Protein AF-A0A9P6B988-F1 (afdb_monomer_lite)

Secondary structure (DSSP, 8-state):
-PPPHHHHHHHHHHHHHHHHTS-PPPTTS-S---EEEEE-TTS-EEEEEE--SSS--HHHHHHHHHHHHHHS-TT--EEEE-TTHHHHHHHHHHHTS-TTTGGGEEEE--HHHHTTS-HHHHHHH-GGG-GGGTT--S-HHHHHHHHT-

InterPro domains:
  IPR040521 Kyakuja-Dileera-Zisupton transposase [PF18758] (9-148)

Foldseek 3Di:
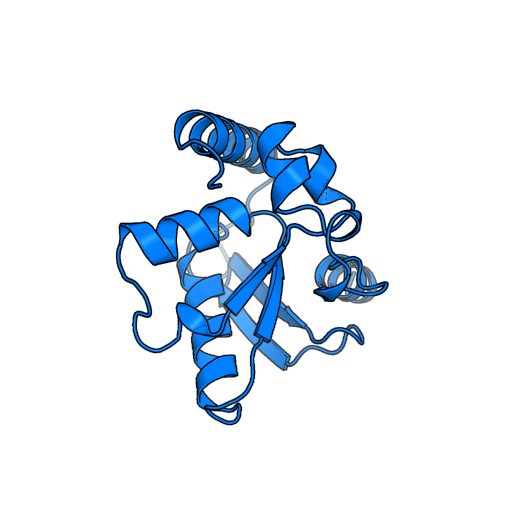DDDDVVQLVVLVVLVVVVVVPDDFADPPPDQFRDKDFDADLVLHTPDIDTHRDTDDDLVVVVVVVVVVCVPDDLPAAEEDEALSQVVNLVCCVVVVPPVSCNVRYHAAYAQVSLVSGDPSSSCRRHLVNDCVCPPRRNCSVVVNVVVVD

Sequence (149 aa):
MNVPNSVLDICGDLFIAVDSDHIKASTQHFDDTGLMAMLCQHDIPIYIANMHTAGEKQFYAFALISALLRDLPSDWTVGLLYDIACQIHRSLLKWNIMPEWTGRIEFGVSVFHAYGHQWTCQLWYHPRKSEKWGLSDGEGCERFWSELR

Radius of gyration: 15.47 Å; chains: 1; bounding box: 39×35×45 Å

pLDDT: mean 89.19, std 11.87, range [52.66, 97.5]

Structure (mmCIF, N/CA/C/O backbone):
data_AF-A0A9P6B988-F1
#
_entry.id   AF-A0A9P6B988-F1
#
loop_
_atom_site.group_PDB
_atom_site.id
_atom_site.type_symbol
_atom_site.label_atom_id
_atom_site.label_alt_id
_atom_site.label_comp_id
_atom_site.label_asym_id
_atom_site.label_entity_id
_atom_site.label_seq_id
_atom_site.pdbx_PDB_ins_code
_atom_site.Cartn_x
_atom_site.Cartn_y
_atom_site.Cartn_z
_atom_site.occupancy
_atom_site.B_iso_or_equiv
_atom_site.auth_seq_id
_atom_site.auth_comp_id
_atom_site.auth_asym_id
_atom_site.auth_atom_id
_atom_site.pdbx_PDB_model_num
ATOM 1 N N . MET A 1 1 ? -2.101 8.664 15.369 1.00 52.66 1 MET A N 1
ATOM 2 C CA . MET A 1 1 ? -0.719 9.173 15.223 1.00 52.66 1 MET A CA 1
ATOM 3 C C . MET A 1 1 ? -0.297 8.811 13.814 1.00 52.66 1 MET A C 1
ATOM 5 O O . MET A 1 1 ? -0.409 7.646 13.489 1.00 52.66 1 MET A O 1
ATOM 9 N N . ASN A 1 2 ? 0.074 9.760 12.957 1.00 79.75 2 ASN A N 1
ATOM 10 C CA . ASN A 1 2 ? 0.378 9.452 11.552 1.00 79.75 2 ASN A CA 1
ATOM 11 C C . ASN A 1 2 ? 1.889 9.294 11.355 1.00 79.75 2 ASN A C 1
ATOM 13 O O . ASN A 1 2 ? 2.668 9.970 12.029 1.00 79.75 2 ASN A O 1
ATOM 17 N N . VAL A 1 3 ? 2.298 8.425 10.425 1.00 92.12 3 VAL A N 1
ATOM 18 C CA . VAL A 1 3 ? 3.703 8.319 10.003 1.00 92.12 3 VAL A CA 1
ATOM 19 C C . VAL A 1 3 ? 4.144 9.680 9.433 1.00 92.12 3 VAL A C 1
ATOM 21 O O . VAL A 1 3 ? 3.453 10.202 8.556 1.00 92.12 3 VAL A O 1
ATOM 24 N N . PRO A 1 4 ? 5.247 10.287 9.915 1.00 95.12 4 PRO A N 1
ATOM 25 C CA . PRO A 1 4 ? 5.701 11.585 9.420 1.00 95.12 4 PRO A CA 1
ATOM 26 C C . PRO A 1 4 ? 6.004 11.563 7.919 1.00 95.12 4 PRO A C 1
ATOM 28 O O . PRO A 1 4 ? 6.554 10.586 7.413 1.00 95.12 4 PRO A O 1
ATOM 31 N N . ASN A 1 5 ? 5.725 12.665 7.215 1.00 94.44 5 ASN A N 1
ATOM 32 C CA . ASN A 1 5 ? 5.988 12.753 5.774 1.00 94.44 5 ASN A CA 1
ATOM 33 C C . ASN A 1 5 ? 7.458 12.502 5.425 1.00 94.44 5 ASN A C 1
ATOM 35 O O . ASN A 1 5 ? 7.709 11.786 4.468 1.00 94.44 5 ASN A O 1
ATOM 39 N N . SER A 1 6 ? 8.401 12.975 6.245 1.00 95.69 6 SER A N 1
ATOM 40 C CA . SER A 1 6 ? 9.834 12.722 6.047 1.00 95.69 6 SER A CA 1
ATOM 41 C C . SER A 1 6 ? 10.192 11.233 6.054 1.00 95.69 6 SER A C 1
ATOM 43 O O . SER A 1 6 ? 11.080 10.807 5.327 1.00 95.69 6 SER A O 1
ATOM 45 N N . VAL A 1 7 ? 9.487 10.420 6.845 1.00 95.75 7 VAL A N 1
ATOM 46 C CA . VAL A 1 7 ? 9.655 8.960 6.845 1.00 95.75 7 VAL A CA 1
ATOM 47 C C . VAL A 1 7 ? 9.081 8.362 5.563 1.00 95.75 7 VAL A C 1
ATOM 49 O O . VAL A 1 7 ? 9.697 7.485 4.964 1.00 95.75 7 VAL A O 1
ATOM 52 N N . LEU A 1 8 ? 7.908 8.837 5.133 1.00 95.50 8 LEU A N 1
ATOM 53 C CA . LEU A 1 8 ? 7.263 8.374 3.903 1.00 95.50 8 LEU A CA 1
ATOM 54 C C . LEU A 1 8 ? 8.052 8.776 2.651 1.00 95.50 8 LEU A C 1
ATOM 56 O O . LEU A 1 8 ? 8.036 8.026 1.681 1.00 95.50 8 LEU A O 1
ATOM 60 N N . ASP A 1 9 ? 8.749 9.911 2.667 1.00 95.50 9 ASP A N 1
ATOM 61 C CA . ASP A 1 9 ? 9.663 10.314 1.595 1.00 95.50 9 ASP A CA 1
ATOM 62 C C . ASP A 1 9 ? 10.805 9.298 1.465 1.00 95.50 9 ASP A C 1
ATOM 64 O O . ASP A 1 9 ? 10.967 8.709 0.401 1.00 95.50 9 ASP A O 1
ATOM 68 N N . ILE A 1 10 ? 11.473 8.960 2.577 1.00 95.19 10 ILE A N 1
ATOM 69 C CA . ILE A 1 10 ? 12.544 7.949 2.590 1.00 95.19 10 ILE A CA 1
ATOM 70 C C . ILE A 1 10 ? 12.029 6.576 2.137 1.00 95.19 10 ILE A C 1
ATOM 72 O O . ILE A 1 10 ? 12.705 5.894 1.372 1.00 95.19 10 ILE A O 1
ATOM 76 N N . CYS A 1 11 ? 10.840 6.149 2.584 1.00 94.38 11 CYS A N 1
ATOM 77 C CA . CYS A 1 11 ? 10.251 4.904 2.086 1.00 94.38 11 CYS A CA 1
ATOM 78 C C . CYS A 1 11 ? 10.081 4.947 0.562 1.00 94.38 11 CYS A C 1
ATOM 80 O O . CYS A 1 11 ? 10.443 3.989 -0.104 1.00 94.38 11 CYS A O 1
ATOM 82 N N . GLY A 1 12 ? 9.552 6.045 0.012 1.00 90.44 12 GLY A N 1
ATOM 83 C CA . GLY A 1 12 ? 9.359 6.199 -1.432 1.00 90.44 12 GLY A CA 1
ATOM 84 C C . GLY A 1 12 ? 10.670 6.129 -2.217 1.00 90.44 12 GLY A C 1
ATOM 85 O O . GLY A 1 12 ? 10.736 5.423 -3.220 1.00 90.44 12 GLY A O 1
ATOM 86 N N . ASP A 1 13 ? 11.715 6.796 -1.727 1.00 88.94 13 ASP A N 1
ATOM 87 C CA . ASP A 1 13 ? 13.035 6.804 -2.364 1.00 88.94 13 ASP A CA 1
ATOM 88 C C . ASP A 1 13 ? 13.670 5.405 -2.395 1.00 88.94 13 ASP A C 1
ATOM 90 O O . ASP A 1 13 ? 14.260 5.017 -3.404 1.00 88.94 13 ASP A O 1
ATOM 94 N N . LEU A 1 14 ? 13.498 4.615 -1.327 1.00 84.25 14 LEU A N 1
ATOM 95 C CA . LEU A 1 14 ? 13.973 3.228 -1.274 1.00 84.25 14 LEU A CA 1
ATOM 96 C C . LEU A 1 14 ? 13.307 2.349 -2.343 1.00 84.25 14 LEU A C 1
ATOM 98 O O . LEU A 1 14 ? 13.998 1.568 -2.991 1.00 84.25 14 LEU A O 1
ATOM 102 N N . PHE A 1 15 ? 12.000 2.506 -2.584 1.00 76.94 15 PHE A N 1
ATOM 103 C CA . PHE A 1 15 ? 11.310 1.764 -3.650 1.00 76.94 15 PHE A CA 1
ATOM 104 C C . PHE A 1 15 ? 11.784 2.155 -5.042 1.00 76.94 15 PHE A C 1
ATOM 106 O O . PHE A 1 15 ? 11.977 1.286 -5.884 1.00 76.94 15 PHE A O 1
ATOM 113 N N . ILE A 1 16 ? 11.995 3.450 -5.287 1.00 76.44 16 ILE A N 1
ATOM 114 C CA . ILE A 1 16 ? 12.491 3.927 -6.583 1.00 76.44 16 ILE A CA 1
ATOM 115 C C . ILE A 1 16 ? 13.893 3.373 -6.855 1.00 76.44 16 ILE A C 1
ATOM 117 O O . ILE A 1 16 ? 14.182 2.982 -7.985 1.00 76.44 16 ILE A O 1
ATOM 121 N N . ALA A 1 17 ? 14.750 3.315 -5.832 1.00 68.00 17 ALA A N 1
ATOM 122 C CA . ALA A 1 17 ? 16.082 2.736 -5.957 1.00 68.00 17 ALA A CA 1
ATOM 123 C C . ALA A 1 17 ? 16.015 1.248 -6.337 1.00 68.00 17 ALA A C 1
ATOM 125 O O . ALA A 1 17 ? 16.662 0.842 -7.298 1.00 68.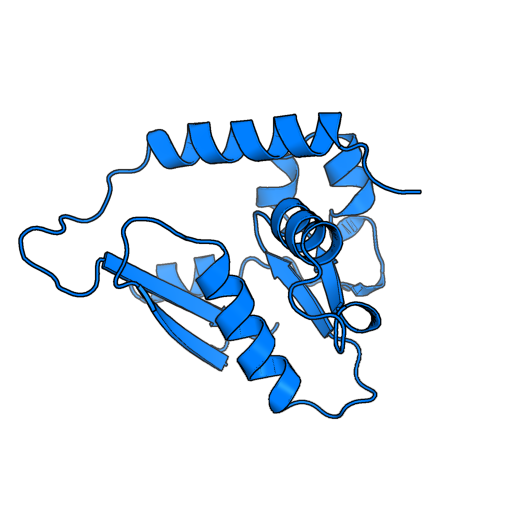00 17 ALA A O 1
ATOM 126 N N . VAL A 1 18 ? 15.174 0.461 -5.658 1.00 66.06 18 VAL A N 1
ATOM 127 C CA . VAL A 1 18 ? 14.995 -0.967 -5.974 1.00 66.06 18 VAL A CA 1
ATOM 128 C C . VAL A 1 18 ? 14.401 -1.167 -7.376 1.00 66.06 18 VAL A C 1
ATOM 130 O O . VAL A 1 18 ? 14.929 -1.965 -8.142 1.00 66.06 18 VAL A O 1
ATOM 133 N N . ASP A 1 19 ? 13.366 -0.409 -7.762 1.00 65.00 19 ASP A N 1
ATOM 134 C CA . ASP A 1 19 ? 12.764 -0.482 -9.108 1.00 65.00 19 ASP A CA 1
ATOM 135 C C . ASP A 1 19 ? 13.766 -0.121 -10.218 1.00 65.00 19 ASP A C 1
ATOM 137 O O . ASP A 1 19 ? 13.725 -0.677 -11.315 1.00 65.00 19 ASP A O 1
ATOM 141 N N . SER A 1 20 ? 14.709 0.787 -9.946 1.00 59.34 20 SER A N 1
ATOM 142 C CA . SER A 1 20 ? 15.727 1.173 -10.928 1.00 59.34 20 SER A CA 1
ATOM 143 C C . SER A 1 20 ? 16.714 0.053 -11.279 1.00 59.34 20 SER A C 1
ATOM 145 O O . SER A 1 20 ? 17.270 0.074 -12.379 1.00 59.34 20 SER A O 1
ATOM 147 N N . ASP A 1 21 ? 16.859 -0.946 -10.403 1.00 60.75 21 ASP A N 1
ATOM 148 C CA . ASP A 1 21 ? 17.700 -2.127 -10.623 1.00 60.75 21 ASP A CA 1
ATOM 149 C C . ASP A 1 21 ? 16.966 -3.252 -11.387 1.00 60.75 21 ASP A C 1
ATOM 151 O O . ASP A 1 21 ? 17.596 -4.210 -11.847 1.00 60.75 21 ASP A O 1
ATOM 155 N N . HIS A 1 22 ? 15.643 -3.147 -11.579 1.00 58.78 22 HIS A N 1
ATOM 156 C CA . HIS A 1 22 ? 14.864 -4.122 -12.344 1.00 58.78 22 HIS A CA 1
ATOM 157 C C . HIS A 1 22 ? 14.936 -3.866 -13.860 1.00 58.78 22 HIS A C 1
ATOM 159 O O . HIS A 1 22 ? 14.748 -2.754 -14.361 1.00 58.78 22 HIS A O 1
ATOM 165 N N . ILE A 1 23 ? 15.164 -4.937 -14.634 1.00 58.41 23 ILE A N 1
ATOM 166 C CA . ILE A 1 23 ? 15.134 -4.886 -16.102 1.00 58.41 23 ILE A CA 1
ATOM 167 C C . ILE A 1 23 ? 13.693 -4.630 -16.551 1.00 58.41 23 ILE A C 1
ATOM 169 O O . ILE A 1 23 ? 12.824 -5.490 -16.412 1.00 58.41 23 ILE A O 1
ATOM 173 N N . LYS A 1 24 ? 13.445 -3.452 -17.126 1.00 59.25 24 LYS A N 1
ATOM 174 C CA . LYS A 1 24 ? 12.136 -3.095 -17.682 1.00 59.25 24 LYS A CA 1
ATOM 175 C C . LYS A 1 24 ? 11.840 -3.930 -18.927 1.00 59.25 24 LYS A C 1
ATOM 177 O O . LYS A 1 24 ? 12.715 -4.117 -19.774 1.00 59.25 24 LYS A O 1
ATOM 182 N N . ALA A 1 25 ? 10.599 -4.399 -19.048 1.00 59.19 25 ALA A N 1
ATOM 183 C CA . ALA A 1 25 ? 10.127 -5.081 -20.247 1.00 59.19 25 ALA A CA 1
ATOM 184 C C . ALA A 1 25 ? 10.328 -4.193 -21.489 1.00 59.19 25 ALA A C 1
ATOM 186 O O . ALA A 1 25 ? 10.129 -2.975 -21.442 1.00 59.19 25 ALA A O 1
ATOM 187 N N . SER A 1 26 ? 10.748 -4.802 -22.601 1.00 55.22 26 SER A N 1
ATOM 188 C CA . SER A 1 26 ? 10.977 -4.075 -23.851 1.00 55.22 26 SER A CA 1
ATOM 189 C C . SER A 1 26 ? 9.655 -3.562 -24.422 1.00 55.22 26 SER A C 1
ATOM 191 O O . SER A 1 26 ? 8.775 -4.346 -24.766 1.00 55.22 26 SER A O 1
ATOM 193 N N . THR A 1 27 ? 9.544 -2.245 -24.586 1.00 59.72 27 THR A N 1
ATOM 194 C CA . THR A 1 27 ? 8.402 -1.574 -25.230 1.00 59.72 27 THR A CA 1
ATOM 195 C C . THR A 1 27 ? 8.476 -1.595 -26.760 1.00 59.72 27 THR A C 1
ATOM 197 O O . THR A 1 27 ? 7.598 -1.052 -27.422 1.00 59.72 27 THR A O 1
ATOM 200 N N . GLN A 1 28 ? 9.525 -2.179 -27.358 1.00 56.59 28 GLN A N 1
ATOM 201 C CA . GLN A 1 28 ? 9.712 -2.161 -28.818 1.00 56.59 28 GLN A CA 1
ATOM 202 C C . GLN A 1 28 ? 8.794 -3.128 -29.577 1.00 56.59 28 GLN A C 1
ATOM 204 O O . GLN A 1 28 ? 8.608 -2.953 -30.781 1.00 56.59 28 GLN A O 1
ATOM 209 N N . HIS A 1 29 ? 8.251 -4.150 -28.910 1.00 58.06 29 HIS A N 1
ATOM 210 C CA . HIS A 1 29 ? 7.509 -5.234 -29.571 1.00 58.06 29 HIS A CA 1
ATOM 211 C C . HIS A 1 29 ? 6.162 -5.578 -28.926 1.00 58.06 29 HIS A C 1
ATOM 213 O O . HIS A 1 29 ? 5.430 -6.388 -29.490 1.00 58.06 29 HIS A O 1
ATOM 219 N N . PHE A 1 30 ? 5.828 -4.983 -27.779 1.00 63.41 30 PHE A N 1
ATOM 220 C CA . PHE A 1 30 ? 4.611 -5.296 -27.032 1.00 63.41 30 PHE A CA 1
ATOM 221 C C . PHE A 1 30 ? 3.864 -4.013 -26.657 1.00 63.41 30 PHE A C 1
ATOM 223 O O . PHE A 1 30 ? 4.473 -3.084 -26.125 1.00 63.41 30 PHE A O 1
ATOM 230 N N . ASP A 1 31 ? 2.553 -3.990 -26.918 1.00 62.47 31 ASP A N 1
ATOM 231 C CA . ASP A 1 31 ? 1.645 -2.916 -26.478 1.00 62.47 31 ASP A CA 1
ATOM 232 C C . ASP A 1 31 ? 1.398 -2.972 -24.957 1.00 62.47 31 ASP A C 1
ATOM 234 O O . ASP A 1 31 ? 1.182 -1.944 -24.311 1.00 62.47 31 ASP A O 1
ATOM 238 N N . ASP A 1 32 ? 1.484 -4.175 -24.381 1.00 71.56 32 ASP A N 1
ATOM 239 C CA . ASP A 1 32 ? 1.385 -4.427 -22.947 1.00 71.56 32 ASP A CA 1
ATOM 240 C C . ASP A 1 32 ? 2.780 -4.643 -22.360 1.00 71.56 32 ASP A C 1
ATOM 242 O O . ASP A 1 32 ? 3.542 -5.508 -22.790 1.00 71.56 32 ASP A O 1
ATOM 246 N N . THR A 1 33 ? 3.110 -3.847 -21.348 1.00 74.25 33 THR A N 1
ATOM 247 C CA . THR A 1 33 ? 4.416 -3.864 -20.671 1.00 74.25 33 THR A CA 1
ATOM 248 C C . THR A 1 33 ? 4.413 -4.688 -19.382 1.00 74.25 33 THR A C 1
ATOM 250 O O . THR A 1 33 ? 5.471 -4.911 -18.797 1.00 74.25 33 THR A O 1
ATOM 253 N N . GLY A 1 34 ? 3.235 -5.148 -18.948 1.00 84.62 34 GLY A N 1
ATOM 254 C CA . GLY A 1 34 ? 3.030 -5.927 -17.730 1.00 84.62 34 GLY A CA 1
ATOM 255 C C . GLY A 1 34 ? 1.549 -6.116 -17.393 1.00 84.62 34 GLY A C 1
ATOM 256 O O . GLY A 1 34 ? 0.665 -5.629 -18.105 1.00 84.62 34 GLY A O 1
ATOM 257 N N . LEU A 1 35 ? 1.289 -6.810 -16.285 1.00 89.75 35 LEU A N 1
ATOM 258 C CA . LEU A 1 35 ? -0.040 -7.012 -15.713 1.00 89.75 35 LEU A CA 1
ATOM 259 C C . LEU A 1 35 ? -0.036 -6.562 -14.252 1.00 89.75 35 LEU A C 1
ATOM 261 O O . LEU A 1 35 ? 0.832 -6.963 -13.484 1.00 89.75 35 LEU A O 1
ATOM 265 N N . MET A 1 36 ? -1.042 -5.782 -13.866 1.00 92.94 36 MET A N 1
ATOM 266 C CA . MET A 1 36 ? -1.321 -5.455 -12.470 1.00 92.94 36 MET A CA 1
ATOM 267 C C . MET A 1 36 ? -2.493 -6.312 -12.000 1.00 92.94 36 MET A C 1
ATOM 269 O O . MET A 1 36 ? -3.553 -6.273 -12.623 1.00 92.94 36 MET A O 1
ATOM 273 N N . ALA A 1 37 ? -2.339 -7.054 -10.907 1.00 95.06 37 ALA A N 1
ATOM 274 C CA . ALA A 1 37 ? -3.397 -7.908 -10.374 1.00 95.06 37 ALA A CA 1
ATOM 275 C C . ALA A 1 37 ? -3.819 -7.490 -8.963 1.00 95.06 37 ALA A C 1
ATOM 277 O O . ALA A 1 37 ? -3.034 -6.951 -8.186 1.00 95.06 37 ALA A O 1
ATOM 278 N N . MET A 1 38 ? -5.081 -7.764 -8.641 1.00 96.94 38 MET A N 1
ATOM 279 C CA . MET A 1 38 ? -5.637 -7.697 -7.296 1.00 96.94 38 MET A CA 1
ATOM 280 C C . MET A 1 38 ? -6.218 -9.059 -6.949 1.00 96.94 38 MET A C 1
ATOM 282 O O . MET A 1 38 ? -7.091 -9.570 -7.656 1.00 96.94 38 MET A O 1
ATOM 286 N N . LEU A 1 39 ? -5.736 -9.631 -5.853 1.00 97.50 39 LEU A N 1
ATOM 287 C CA . LEU A 1 39 ? -6.141 -10.942 -5.367 1.00 97.50 39 LEU A CA 1
ATOM 288 C C . LEU A 1 39 ? -6.924 -10.807 -4.063 1.00 97.50 39 LEU A C 1
ATOM 290 O O . LEU A 1 39 ? -6.746 -9.857 -3.299 1.00 97.50 39 LEU A O 1
ATOM 294 N N . CYS A 1 40 ? -7.804 -11.771 -3.803 1.00 95.62 40 CYS A N 1
ATOM 295 C CA . CYS A 1 40 ? -8.399 -11.925 -2.481 1.00 95.62 40 CYS A CA 1
ATOM 296 C C . CYS A 1 40 ? -7.398 -12.564 -1.502 1.00 95.62 40 CYS A C 1
ATOM 298 O O . CYS A 1 40 ? -6.374 -13.106 -1.905 1.00 95.62 40 CYS A O 1
ATOM 300 N N . GLN A 1 41 ? -7.746 -12.598 -0.213 1.00 93.31 41 GLN A N 1
ATOM 301 C CA . GLN A 1 41 ? -6.941 -13.256 0.832 1.00 93.31 41 GLN A CA 1
ATOM 302 C C . GLN A 1 41 ? -6.717 -14.773 0.634 1.00 93.31 41 GLN A C 1
ATOM 304 O O . GLN A 1 41 ? -5.951 -15.371 1.379 1.00 93.31 41 GLN A O 1
ATOM 309 N N . HIS A 1 42 ? -7.413 -15.401 -0.319 1.00 93.94 42 HIS A N 1
ATOM 310 C CA . HIS A 1 42 ? -7.266 -16.819 -0.670 1.00 93.94 42 HIS A CA 1
ATOM 311 C C . HIS A 1 42 ? -6.395 -17.027 -1.918 1.00 93.94 42 HIS A C 1
ATOM 313 O O . HIS A 1 42 ? -6.475 -18.082 -2.538 1.00 93.94 42 HIS A O 1
ATOM 319 N N . ASP A 1 43 ? -5.644 -16.004 -2.329 1.00 93.50 43 ASP A N 1
ATOM 320 C CA . ASP A 1 43 ? -4.772 -16.011 -3.508 1.00 93.50 43 ASP A CA 1
ATOM 321 C C . ASP A 1 43 ? -5.511 -16.238 -4.845 1.00 93.50 43 ASP A C 1
ATOM 323 O O . ASP A 1 43 ? -4.930 -16.649 -5.845 1.00 93.50 43 ASP A O 1
ATOM 327 N N . ILE A 1 44 ? -6.810 -15.915 -4.891 1.00 94.50 44 ILE A N 1
ATOM 328 C CA . ILE A 1 44 ? -7.622 -15.965 -6.118 1.00 94.50 44 ILE A CA 1
ATOM 329 C C . ILE A 1 44 ? -7.669 -14.567 -6.756 1.00 94.50 44 ILE A C 1
ATOM 331 O O . ILE A 1 44 ? -8.089 -13.624 -6.069 1.00 94.50 44 ILE A O 1
ATOM 335 N N . PRO A 1 45 ? -7.304 -14.413 -8.046 1.00 95.69 45 PRO A N 1
ATOM 336 C CA . PRO A 1 45 ? -7.440 -13.153 -8.776 1.00 95.69 45 PRO A CA 1
ATOM 337 C C . PRO A 1 45 ? -8.889 -12.670 -8.830 1.00 95.69 45 PRO A C 1
ATOM 339 O O . PRO A 1 45 ? -9.784 -13.410 -9.233 1.00 95.69 45 PRO A O 1
ATOM 342 N N . ILE A 1 46 ? -9.106 -11.413 -8.445 1.00 96.56 46 ILE A N 1
ATOM 343 C CA . ILE A 1 46 ? -10.396 -10.724 -8.577 1.00 96.56 46 ILE A CA 1
ATOM 344 C C . ILE A 1 46 ? -10.388 -9.877 -9.853 1.00 96.56 46 ILE A C 1
ATOM 346 O O . ILE A 1 46 ? -11.277 -10.003 -10.691 1.00 96.56 46 ILE A O 1
ATOM 350 N N . TYR A 1 47 ? -9.361 -9.039 -10.019 1.00 96.94 47 TYR A N 1
ATOM 351 C CA . TYR A 1 47 ? -9.191 -8.177 -11.188 1.00 96.94 47 TYR A CA 1
ATOM 352 C C . TYR A 1 47 ? -7.744 -8.203 -11.675 1.00 96.94 47 TYR A C 1
ATOM 354 O O . TYR A 1 47 ? -6.810 -8.283 -10.875 1.00 96.94 47 TYR A O 1
ATOM 362 N N . ILE A 1 48 ? -7.569 -8.077 -12.990 1.00 95.19 48 ILE A N 1
ATOM 363 C CA . ILE A 1 48 ? -6.273 -7.919 -13.654 1.00 95.19 48 ILE A CA 1
ATOM 364 C C . ILE A 1 48 ? -6.402 -6.770 -14.656 1.00 95.19 48 ILE A C 1
ATOM 366 O O . ILE A 1 48 ? -7.393 -6.688 -15.382 1.00 95.19 48 ILE A O 1
ATOM 370 N N . ALA A 1 49 ? -5.417 -5.879 -14.681 1.00 93.12 49 ALA A N 1
ATOM 371 C CA . ALA A 1 49 ? -5.336 -4.765 -15.613 1.00 93.12 49 ALA A CA 1
ATOM 372 C C . ALA A 1 49 ? -4.064 -4.860 -16.457 1.00 93.12 49 ALA A C 1
ATOM 374 O O . ALA A 1 49 ? -2.967 -5.061 -15.928 1.00 93.12 49 ALA A O 1
ATOM 375 N N . ASN A 1 50 ? -4.212 -4.649 -17.764 1.00 90.88 50 ASN A N 1
ATOM 376 C CA . ASN A 1 50 ? -3.081 -4.552 -18.678 1.00 90.88 50 ASN A CA 1
ATOM 377 C C . ASN A 1 50 ? -2.348 -3.224 -18.463 1.00 90.88 50 ASN A C 1
ATOM 379 O O . ASN A 1 50 ? -2.959 -2.154 -18.361 1.00 90.88 50 ASN A O 1
ATOM 383 N N . MET A 1 51 ? -1.020 -3.289 -18.397 1.00 88.25 51 MET A N 1
ATOM 384 C CA . MET A 1 51 ? -0.180 -2.113 -18.210 1.00 88.25 51 MET A CA 1
ATOM 385 C C . MET A 1 51 ? 0.363 -1.606 -19.544 1.00 88.25 51 MET A C 1
ATOM 387 O O . MET A 1 51 ? 1.392 -2.066 -20.031 1.00 88.25 51 MET A O 1
ATOM 391 N N . HIS A 1 52 ? -0.296 -0.598 -20.106 1.00 80.50 52 HIS A N 1
ATOM 392 C CA . HIS A 1 52 ? 0.124 0.061 -21.351 1.00 80.50 52 HIS A CA 1
ATOM 393 C C . HIS A 1 52 ? 1.193 1.156 -21.165 1.00 80.50 52 HIS A C 1
ATOM 395 O O . HIS A 1 52 ? 1.665 1.743 -22.135 1.00 80.50 52 HIS A O 1
ATOM 401 N N . THR A 1 53 ? 1.557 1.494 -19.923 1.00 73.75 53 THR A N 1
ATOM 402 C CA . THR A 1 53 ? 2.589 2.503 -19.635 1.00 73.75 53 THR A CA 1
ATOM 403 C C . THR A 1 53 ? 3.775 1.881 -18.921 1.00 73.75 53 THR A C 1
ATOM 405 O O . THR A 1 53 ? 3.595 0.987 -18.103 1.00 73.75 53 THR A O 1
ATOM 408 N N . ALA A 1 54 ? 4.975 2.410 -19.167 1.00 68.44 54 ALA A N 1
ATOM 409 C CA . ALA A 1 54 ? 6.183 1.921 -18.517 1.00 68.44 54 ALA A CA 1
ATOM 410 C C . ALA A 1 54 ? 6.139 2.097 -16.984 1.00 68.44 54 ALA A C 1
ATOM 412 O O . ALA A 1 54 ? 6.068 3.224 -16.471 1.00 68.44 54 ALA A O 1
ATOM 413 N N . GLY A 1 55 ? 6.288 0.973 -16.281 1.00 65.25 55 GLY A N 1
ATOM 414 C CA . GLY A 1 55 ? 6.392 0.876 -14.825 1.00 65.25 55 GLY A CA 1
ATOM 415 C C . GLY A 1 55 ? 5.046 0.793 -14.104 1.00 65.25 55 GLY A C 1
ATOM 416 O O . GLY A 1 55 ? 4.006 1.206 -14.619 1.00 65.25 55 GLY A O 1
ATOM 417 N N . GLU A 1 56 ? 5.083 0.292 -12.872 1.00 68.19 56 GLU A N 1
ATOM 418 C CA . GLU A 1 56 ? 3.921 0.198 -11.987 1.00 68.19 56 GLU A CA 1
ATOM 419 C C . GLU A 1 56 ? 3.511 1.585 -11.485 1.00 68.19 56 GLU A C 1
ATOM 421 O O . GLU A 1 56 ? 3.983 2.114 -10.478 1.00 68.19 56 GLU A O 1
ATOM 426 N N . LYS A 1 57 ? 2.633 2.243 -12.240 1.00 84.25 57 LYS A N 1
ATOM 427 C CA . LYS A 1 57 ? 2.068 3.529 -11.835 1.00 84.25 57 LYS A CA 1
ATOM 428 C C . LYS A 1 57 ? 0.954 3.320 -10.812 1.00 84.25 57 LYS A C 1
ATOM 430 O O . LYS A 1 57 ? 0.087 2.467 -10.980 1.00 84.25 57 LYS A O 1
ATOM 435 N N . GLN A 1 58 ? 0.897 4.197 -9.807 1.00 90.50 58 GLN A N 1
ATOM 436 C CA . GLN A 1 58 ? -0.118 4.141 -8.742 1.00 90.50 58 GLN A CA 1
ATOM 437 C C . GLN A 1 58 ? -1.567 4.157 -9.262 1.00 90.50 58 GLN A C 1
ATOM 439 O O . GLN A 1 58 ? -2.461 3.641 -8.597 1.00 90.50 58 GLN A O 1
ATOM 444 N N . PHE A 1 59 ? -1.821 4.725 -10.448 1.00 90.75 59 PHE A N 1
ATOM 445 C CA . PHE A 1 59 ? -3.170 4.759 -11.014 1.00 90.75 59 PHE A CA 1
ATOM 446 C C . PHE A 1 59 ? -3.726 3.366 -11.333 1.00 90.75 59 PHE A C 1
ATOM 448 O O . PHE A 1 59 ? -4.941 3.205 -11.284 1.00 90.75 59 PHE A O 1
ATOM 455 N N . TYR A 1 60 ? -2.883 2.358 -11.594 1.00 93.44 60 TYR A N 1
ATOM 456 C CA . TYR A 1 60 ? -3.356 0.981 -11.753 1.00 93.44 60 TYR A CA 1
ATOM 457 C C . TYR A 1 60 ? -3.903 0.440 -10.430 1.00 93.44 60 TYR A C 1
ATOM 459 O O . TYR A 1 60 ? -5.014 -0.080 -10.400 1.00 93.44 60 TYR A O 1
ATOM 467 N N . ALA A 1 61 ? -3.188 0.655 -9.319 1.00 94.56 61 ALA A N 1
ATOM 468 C CA . ALA A 1 61 ? -3.677 0.287 -7.991 1.00 94.56 61 ALA A CA 1
ATOM 469 C C . ALA A 1 61 ? -5.008 0.991 -7.674 1.00 94.56 61 ALA A C 1
ATOM 471 O O . ALA A 1 61 ? -5.966 0.344 -7.259 1.00 94.56 61 ALA A O 1
ATOM 472 N N . PHE A 1 62 ? -5.111 2.300 -7.937 1.00 95.88 62 PHE A N 1
ATOM 473 C CA . PHE A 1 62 ? -6.361 3.039 -7.732 1.00 95.88 62 PHE A CA 1
ATOM 474 C C . PHE A 1 62 ? -7.506 2.548 -8.627 1.00 95.88 62 PHE A C 1
ATOM 476 O O . PHE A 1 62 ? -8.640 2.474 -8.158 1.00 95.88 62 PHE A O 1
ATOM 483 N N . ALA A 1 63 ? -7.231 2.177 -9.879 1.00 95.62 63 ALA A N 1
ATOM 484 C CA . ALA A 1 63 ? -8.237 1.617 -10.776 1.00 95.62 63 ALA A CA 1
ATOM 485 C C . ALA A 1 63 ? -8.793 0.287 -10.240 1.00 95.62 63 ALA A C 1
ATOM 487 O O . ALA A 1 63 ? -10.011 0.121 -10.192 1.00 95.62 63 ALA A O 1
ATOM 488 N N . LEU A 1 64 ? -7.925 -0.616 -9.770 1.00 97.06 64 LEU A N 1
ATOM 489 C CA . LEU A 1 64 ? -8.342 -1.896 -9.184 1.00 97.06 64 LEU A CA 1
ATOM 490 C C . LEU A 1 64 ? -9.112 -1.704 -7.868 1.00 97.06 64 LEU A C 1
ATOM 492 O O . LEU A 1 64 ? -10.156 -2.321 -7.671 1.00 97.06 64 LEU A O 1
ATOM 496 N N . ILE A 1 65 ? -8.654 -0.799 -6.995 1.00 96.81 65 ILE A N 1
ATOM 497 C CA . ILE A 1 65 ? -9.360 -0.440 -5.751 1.00 96.81 65 ILE A CA 1
ATOM 498 C C . ILE A 1 65 ? -10.751 0.129 -6.061 1.00 96.81 65 ILE A C 1
ATOM 500 O O . ILE A 1 65 ? -11.727 -0.249 -5.415 1.00 96.81 65 ILE A O 1
ATOM 504 N N . SER A 1 66 ? -10.858 1.015 -7.056 1.00 96.25 66 SER A N 1
ATOM 505 C CA . SER A 1 66 ? -12.143 1.586 -7.464 1.00 96.25 66 SER A CA 1
ATOM 506 C C . SER A 1 66 ? -13.079 0.527 -8.039 1.00 96.25 66 SER A C 1
ATOM 508 O O . SER A 1 66 ? -14.260 0.544 -7.704 1.00 96.25 66 SER A O 1
ATOM 510 N N . ALA A 1 67 ? -12.573 -0.390 -8.870 1.00 97.00 67 ALA A N 1
ATOM 511 C CA . ALA A 1 67 ? -13.366 -1.499 -9.398 1.00 97.00 67 ALA A CA 1
ATOM 512 C C . ALA A 1 67 ? -13.937 -2.353 -8.256 1.00 97.00 67 ALA A C 1
ATOM 514 O O . ALA A 1 67 ? -15.148 -2.535 -8.180 1.00 97.00 67 ALA A O 1
ATOM 515 N N . LEU A 1 68 ? -13.089 -2.751 -7.301 1.00 97.19 68 LEU A N 1
ATOM 516 C CA . LEU A 1 68 ? -13.507 -3.533 -6.140 1.00 97.19 68 LEU A CA 1
ATOM 517 C C . LEU A 1 68 ? -14.572 -2.814 -5.299 1.00 97.19 68 LEU A C 1
ATOM 519 O O . LEU A 1 68 ? -15.601 -3.392 -4.967 1.00 97.19 68 LEU A O 1
ATOM 523 N N . LEU A 1 69 ? -14.346 -1.551 -4.937 1.00 96.62 69 LEU A N 1
ATOM 524 C CA . LEU A 1 69 ? -15.233 -0.833 -4.015 1.00 96.62 69 LEU A CA 1
ATOM 525 C C . LEU A 1 69 ? -16.585 -0.448 -4.623 1.00 96.62 69 LEU A C 1
ATOM 527 O O . LEU A 1 69 ? -17.528 -0.220 -3.865 1.00 96.62 69 LEU A O 1
ATOM 531 N N . ARG A 1 70 ? -16.691 -0.377 -5.956 1.00 96.31 70 ARG A N 1
ATOM 532 C CA . ARG A 1 70 ? -17.975 -0.203 -6.658 1.00 96.31 70 ARG A CA 1
ATOM 533 C C . ARG A 1 70 ? -18.862 -1.440 -6.548 1.00 96.31 70 ARG A C 1
ATOM 535 O O . ARG A 1 70 ? -20.079 -1.288 -6.486 1.00 96.31 70 ARG A O 1
ATOM 542 N N . ASP A 1 71 ? -18.251 -2.620 -6.497 1.00 96.06 71 ASP A N 1
ATOM 543 C CA . ASP A 1 71 ? -18.959 -3.902 -6.505 1.00 96.06 71 ASP A CA 1
ATOM 544 C C . ASP A 1 71 ? -19.257 -4.424 -5.085 1.00 96.06 71 ASP A C 1
ATOM 546 O O . ASP A 1 71 ? -20.072 -5.331 -4.909 1.00 96.06 71 ASP A O 1
ATOM 550 N N . LEU A 1 72 ? -18.638 -3.838 -4.052 1.00 96.38 72 LEU A N 1
ATOM 551 C CA . LEU A 1 72 ? -18.851 -4.212 -2.652 1.00 96.38 72 LEU A CA 1
ATOM 552 C C . LEU A 1 72 ? -19.943 -3.371 -1.959 1.00 96.38 72 LEU A C 1
ATOM 554 O O . LEU A 1 72 ? -20.066 -2.171 -2.224 1.00 96.38 72 LEU A O 1
ATOM 558 N N . PRO A 1 73 ? -20.689 -3.950 -0.992 1.00 96.94 73 PRO A N 1
ATOM 559 C CA . PRO A 1 73 ? -21.673 -3.214 -0.194 1.00 96.94 73 PRO A CA 1
ATOM 560 C C . PRO A 1 73 ? -21.073 -1.978 0.482 1.00 96.94 73 PRO A C 1
ATOM 562 O O . PRO A 1 73 ? -19.929 -2.010 0.931 1.00 96.94 73 PRO A O 1
ATOM 565 N N . SER A 1 74 ? -21.829 -0.878 0.566 1.00 94.06 74 SER A N 1
ATOM 566 C CA . SER A 1 74 ? -21.310 0.431 0.998 1.00 94.06 74 SER A CA 1
ATOM 567 C C . SER A 1 74 ? -20.895 0.514 2.470 1.00 94.06 74 SER A C 1
ATOM 569 O O . SER A 1 74 ? -20.183 1.435 2.859 1.00 94.06 74 SER A O 1
ATOM 571 N N . ASP A 1 75 ? -21.357 -0.421 3.289 1.00 94.75 75 ASP A N 1
ATOM 572 C CA . ASP A 1 75 ? -21.102 -0.529 4.724 1.00 94.75 75 ASP A CA 1
ATOM 573 C C . ASP A 1 75 ? -19.881 -1.400 5.059 1.00 94.75 75 ASP A C 1
ATOM 575 O O . ASP A 1 75 ? -19.472 -1.472 6.216 1.00 94.75 75 ASP A O 1
ATOM 579 N N . TRP A 1 76 ? -19.262 -2.038 4.061 1.00 95.88 76 TRP A N 1
ATOM 580 C CA . TRP A 1 76 ? -18.073 -2.860 4.277 1.00 95.88 76 TRP A CA 1
ATOM 581 C C . TRP A 1 76 ? -16.808 -2.012 4.415 1.00 95.88 76 TRP A C 1
ATOM 583 O O . TRP A 1 76 ? -16.590 -1.070 3.645 1.00 95.88 76 TRP A O 1
ATOM 593 N N . THR A 1 77 ? -15.936 -2.415 5.337 1.00 96.06 77 THR A N 1
ATOM 594 C CA . THR A 1 77 ? -14.544 -1.956 5.422 1.00 96.06 77 THR A CA 1
ATOM 595 C C . THR A 1 77 ? -13.647 -2.951 4.692 1.00 96.06 77 THR A C 1
ATOM 597 O O . THR A 1 77 ? -13.778 -4.159 4.884 1.00 96.06 77 THR A O 1
ATOM 600 N N . VAL A 1 78 ? -12.728 -2.454 3.867 1.00 96.69 78 VAL A N 1
ATOM 601 C CA . VAL A 1 78 ? -11.832 -3.266 3.036 1.00 96.69 78 VAL A CA 1
ATOM 602 C C . VAL A 1 78 ? -10.391 -3.079 3.490 1.00 96.69 78 VAL A C 1
ATOM 604 O O . VAL A 1 78 ? -9.905 -1.956 3.582 1.00 96.69 78 VAL A O 1
ATOM 607 N N . GLY A 1 79 ? -9.699 -4.184 3.756 1.00 96.81 79 GLY A N 1
ATOM 608 C CA . GLY A 1 79 ? -8.258 -4.188 3.989 1.00 96.81 79 GLY A CA 1
ATOM 609 C C . GLY A 1 79 ? -7.492 -4.369 2.682 1.00 96.81 79 GLY A C 1
ATOM 610 O O . GLY A 1 79 ? -7.780 -5.292 1.926 1.00 96.81 79 GLY A O 1
ATOM 611 N N . LEU A 1 80 ? -6.503 -3.513 2.435 1.00 96.94 80 LEU A N 1
ATOM 612 C CA . LEU A 1 80 ? -5.593 -3.599 1.300 1.00 96.94 80 LEU A CA 1
ATOM 613 C C . LEU A 1 80 ? -4.161 -3.837 1.793 1.00 96.94 80 LEU A C 1
ATOM 615 O O . LEU A 1 80 ? -3.580 -2.971 2.454 1.00 96.94 80 LEU A O 1
ATOM 619 N N . LEU A 1 81 ? -3.600 -4.993 1.437 1.00 97.50 81 LEU A N 1
ATOM 620 C CA . LEU A 1 81 ? -2.181 -5.298 1.600 1.00 97.50 81 LEU A CA 1
ATOM 621 C C . LEU A 1 81 ? -1.461 -5.059 0.274 1.00 97.50 81 LEU A C 1
ATOM 623 O O . LEU A 1 81 ? -1.868 -5.606 -0.747 1.00 97.50 81 LEU A O 1
ATOM 627 N N . TYR A 1 82 ? -0.453 -4.188 0.284 1.00 96.19 82 TYR A N 1
ATOM 628 C CA . TYR A 1 82 ? 0.345 -3.868 -0.899 1.00 96.19 82 TYR A CA 1
ATOM 629 C C . TYR A 1 82 ? 1.729 -3.346 -0.503 1.00 96.19 82 TYR A C 1
ATOM 631 O O . TYR A 1 82 ? 1.860 -2.595 0.466 1.00 96.19 82 TYR A O 1
ATOM 639 N N . ASP A 1 83 ? 2.753 -3.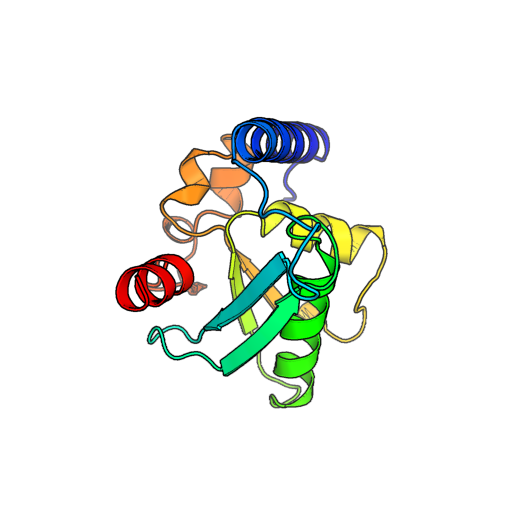674 -1.279 1.00 94.56 83 ASP A N 1
ATOM 640 C CA . ASP A 1 83 ? 4.169 -3.406 -0.988 1.00 94.56 83 ASP A CA 1
ATOM 641 C C . ASP A 1 83 ? 4.443 -1.932 -0.692 1.00 94.56 83 ASP A C 1
ATOM 643 O O . ASP A 1 83 ? 5.187 -1.585 0.227 1.00 94.56 83 ASP A O 1
ATOM 647 N N . ILE A 1 84 ? 3.760 -1.044 -1.419 1.00 93.81 84 ILE A N 1
ATOM 648 C CA . ILE A 1 84 ? 3.848 0.409 -1.257 1.00 93.81 84 ILE A CA 1
ATOM 649 C C . ILE A 1 84 ? 2.560 1.024 -0.693 1.00 93.81 84 ILE A C 1
ATOM 651 O O . ILE A 1 84 ? 2.266 2.197 -0.940 1.00 93.81 84 ILE A O 1
ATOM 655 N N . ALA A 1 85 ? 1.781 0.278 0.099 1.00 96.25 85 ALA A N 1
ATOM 656 C CA . ALA A 1 85 ? 0.514 0.752 0.667 1.00 96.25 85 ALA A CA 1
ATOM 657 C C . ALA A 1 85 ? 0.644 2.082 1.427 1.00 96.25 85 ALA A C 1
ATOM 659 O O . ALA A 1 85 ? -0.247 2.926 1.342 1.00 96.25 85 ALA A O 1
ATOM 660 N N . CYS A 1 86 ? 1.771 2.330 2.108 1.00 96.50 86 CYS A N 1
ATOM 661 C CA . CYS A 1 86 ? 2.018 3.605 2.789 1.00 96.50 86 CYS A CA 1
ATOM 662 C C . CYS A 1 86 ? 2.054 4.800 1.814 1.00 96.50 86 CYS A C 1
ATOM 664 O O . CYS A 1 86 ? 1.585 5.891 2.145 1.00 96.50 86 CYS A O 1
ATOM 666 N N . GLN A 1 87 ? 2.553 4.584 0.592 1.00 96.00 87 GLN A N 1
ATOM 667 C CA . GLN A 1 87 ? 2.604 5.579 -0.476 1.00 96.00 87 GLN A CA 1
ATOM 668 C C . GLN A 1 87 ? 1.238 5.766 -1.122 1.00 96.00 87 GLN A C 1
ATOM 670 O O . GLN A 1 87 ? 0.832 6.903 -1.354 1.00 96.00 87 GLN A O 1
ATOM 675 N N . ILE A 1 88 ? 0.513 4.670 -1.367 1.00 95.75 88 ILE A N 1
ATOM 676 C CA . ILE A 1 88 ? -0.859 4.711 -1.890 1.00 95.75 88 ILE A CA 1
ATOM 677 C C . ILE A 1 88 ? -1.771 5.471 -0.929 1.00 95.75 88 ILE A C 1
ATOM 679 O O . ILE A 1 88 ? -2.457 6.402 -1.349 1.00 95.75 88 ILE A O 1
ATOM 683 N N . HIS A 1 89 ? -1.719 5.146 0.364 1.00 96.31 89 HIS A N 1
ATOM 684 C CA . HIS A 1 89 ? -2.499 5.826 1.391 1.00 96.31 89 HIS A CA 1
ATOM 685 C C . HIS A 1 89 ? -2.141 7.316 1.479 1.00 96.31 89 HIS A C 1
ATOM 687 O O . HIS A 1 89 ? -3.028 8.170 1.496 1.00 96.31 89 HIS A O 1
ATOM 693 N N . ARG A 1 90 ? -0.844 7.660 1.449 1.00 95.38 90 ARG A N 1
ATOM 694 C CA . ARG A 1 90 ? -0.391 9.058 1.399 1.00 95.38 90 ARG A CA 1
ATOM 695 C C . ARG A 1 90 ? -0.950 9.800 0.185 1.00 95.38 90 ARG A C 1
ATOM 697 O O . ARG A 1 90 ? -1.465 10.904 0.346 1.00 95.38 90 ARG A O 1
ATOM 704 N N . SER A 1 91 ? -0.839 9.223 -1.011 1.00 94.94 91 SER A N 1
ATOM 705 C CA . SER A 1 91 ? -1.338 9.822 -2.254 1.00 94.94 91 SER A CA 1
ATOM 706 C C . SER A 1 91 ? -2.854 10.008 -2.224 1.00 94.94 91 SER A C 1
ATOM 708 O O . SER A 1 91 ? -3.332 11.082 -2.588 1.00 94.94 91 SER A O 1
ATOM 710 N N . LEU A 1 92 ? -3.591 9.004 -1.737 1.00 95.50 92 LEU A N 1
ATOM 711 C CA . LEU A 1 92 ? -5.044 9.043 -1.580 1.00 95.50 92 LEU A CA 1
ATOM 712 C C . LEU A 1 92 ? -5.479 10.259 -0.755 1.00 95.50 92 LEU A C 1
ATOM 714 O O . LEU A 1 92 ? -6.320 11.031 -1.210 1.00 95.50 92 LEU A O 1
ATOM 718 N N . LEU A 1 93 ? -4.867 10.447 0.421 1.00 94.50 93 LEU A N 1
ATOM 719 C CA . LEU A 1 93 ? -5.186 11.548 1.331 1.00 94.50 93 LEU A CA 1
ATOM 720 C C . LEU A 1 93 ? -4.708 12.901 0.798 1.00 94.50 93 LEU A C 1
ATOM 722 O O . LEU A 1 93 ? -5.450 13.878 0.832 1.00 94.50 93 LEU A O 1
ATOM 726 N N . LYS A 1 94 ? -3.467 12.970 0.305 1.00 94.62 94 LYS A N 1
ATOM 727 C CA . LYS A 1 94 ? -2.844 14.221 -0.150 1.00 94.62 94 LYS A CA 1
ATOM 728 C C . LYS A 1 94 ? -3.585 14.835 -1.335 1.00 94.62 94 LYS A C 1
ATOM 730 O O . LYS A 1 94 ? -3.719 16.053 -1.397 1.00 94.62 94 LYS A O 1
ATOM 735 N N . TRP A 1 95 ? -4.019 13.998 -2.274 1.00 95.62 95 TRP A N 1
ATOM 736 C CA . TRP A 1 95 ? -4.636 14.441 -3.524 1.00 95.62 95 TRP A CA 1
ATOM 737 C C . TRP A 1 95 ? -6.148 14.240 -3.562 1.00 95.62 95 TRP A C 1
ATOM 739 O O . TRP A 1 95 ? -6.765 14.572 -4.569 1.00 95.62 95 TRP A O 1
ATOM 749 N N . ASN A 1 96 ? -6.740 13.727 -2.480 1.00 95.12 96 ASN A N 1
ATOM 750 C CA . ASN A 1 96 ? -8.174 13.486 -2.366 1.00 95.12 96 ASN A CA 1
ATOM 751 C C . ASN A 1 96 ? -8.725 12.661 -3.550 1.00 95.12 96 ASN A C 1
ATOM 753 O O . ASN A 1 96 ? -9.680 13.067 -4.207 1.00 95.12 96 ASN A O 1
ATOM 757 N N . ILE A 1 97 ? -8.069 11.534 -3.862 1.00 94.06 97 ILE A N 1
ATOM 758 C CA . ILE A 1 97 ? -8.287 10.777 -5.114 1.00 94.06 97 ILE A CA 1
ATOM 759 C C . ILE A 1 97 ? -9.636 10.036 -5.118 1.00 94.06 97 ILE A C 1
ATOM 761 O O . ILE A 1 97 ? -10.261 9.928 -6.167 1.00 94.06 97 ILE A O 1
ATOM 765 N N . MET A 1 98 ? -10.082 9.522 -3.964 1.00 94.06 98 MET A N 1
ATOM 766 C CA . MET A 1 98 ? -11.356 8.791 -3.806 1.00 94.06 98 MET A CA 1
ATOM 767 C C . MET A 1 98 ? -12.019 9.162 -2.463 1.00 94.06 98 MET A C 1
ATOM 769 O O . MET A 1 98 ? -12.020 8.355 -1.519 1.00 94.06 98 MET A O 1
ATOM 773 N N . PRO A 1 99 ? -12.500 10.411 -2.311 1.00 94.06 99 PRO A N 1
ATOM 774 C CA . PRO A 1 99 ? -13.042 10.923 -1.049 1.00 94.06 99 PRO A CA 1
ATOM 775 C C . PRO A 1 99 ? -14.182 10.065 -0.485 1.00 94.06 99 PRO A C 1
ATOM 777 O O . PRO A 1 99 ? -14.265 9.871 0.725 1.00 94.06 99 PRO A O 1
ATOM 780 N N . GLU A 1 100 ? -15.028 9.510 -1.350 1.00 93.50 100 GLU A N 1
ATOM 781 C CA . GLU A 1 100 ? -16.191 8.695 -0.996 1.00 93.50 100 GLU A CA 1
ATOM 782 C C . GLU A 1 100 ? -15.832 7.364 -0.319 1.00 93.50 100 GLU A C 1
ATOM 784 O O . GLU A 1 100 ? -16.646 6.804 0.418 1.00 93.50 100 GLU A O 1
ATOM 789 N N . TRP A 1 101 ? -14.616 6.858 -0.539 1.00 94.62 101 TRP A N 1
ATOM 790 C CA . TRP A 1 101 ? -14.184 5.561 -0.016 1.00 94.62 101 TRP A CA 1
ATOM 791 C C . TRP A 1 101 ? -13.029 5.640 0.971 1.00 94.62 101 TRP A C 1
ATOM 793 O O . TRP A 1 101 ? -12.738 4.648 1.630 1.00 94.62 101 TRP A O 1
ATOM 803 N N . THR A 1 102 ? -12.391 6.801 1.120 1.00 91.62 102 THR A N 1
ATOM 804 C CA . THR A 1 102 ? -11.202 6.970 1.973 1.00 91.62 102 THR A CA 1
ATOM 805 C C . THR A 1 102 ? -11.404 6.421 3.390 1.00 91.62 102 THR A C 1
ATOM 807 O O . THR A 1 102 ? -10.521 5.757 3.921 1.00 91.62 102 THR A O 1
ATOM 810 N N . GLY A 1 103 ? -12.580 6.633 3.989 1.00 92.81 103 GLY A N 1
ATOM 811 C CA . GLY A 1 103 ? -12.894 6.147 5.340 1.00 92.81 103 GLY A CA 1
ATOM 812 C C . GLY A 1 103 ? -13.182 4.645 5.454 1.00 92.81 103 GLY A C 1
ATOM 813 O O . GLY A 1 103 ? -13.397 4.160 6.560 1.00 92.81 103 GLY A O 1
ATOM 814 N N . ARG A 1 104 ? -13.220 3.915 4.335 1.00 95.12 104 ARG A N 1
ATOM 815 C CA . ARG A 1 104 ? -13.574 2.489 4.267 1.00 95.12 104 ARG A CA 1
ATOM 816 C C . ARG A 1 104 ? -12.381 1.581 3.984 1.00 95.12 104 ARG A C 1
ATOM 818 O O . ARG A 1 104 ? -12.561 0.368 3.931 1.00 95.12 104 ARG A O 1
ATOM 825 N N . ILE A 1 105 ? -11.195 2.146 3.765 1.00 96.50 105 ILE A N 1
ATOM 826 C CA . ILE A 1 105 ? -10.011 1.389 3.365 1.00 96.50 105 ILE A CA 1
ATOM 827 C C . ILE A 1 105 ? -9.003 1.387 4.509 1.00 96.50 105 ILE A C 1
ATOM 829 O O . ILE A 1 105 ? -8.552 2.436 4.965 1.00 96.50 105 ILE A O 1
ATOM 833 N N . GLU A 1 106 ? -8.620 0.195 4.940 1.00 96.62 106 GLU A N 1
ATOM 834 C CA . GLU A 1 106 ? -7.486 -0.025 5.827 1.00 96.62 106 GLU A CA 1
ATOM 835 C C . GLU A 1 106 ? -6.279 -0.408 4.974 1.00 96.62 106 GLU A C 1
ATOM 837 O O . GLU A 1 106 ? -6.385 -1.248 4.084 1.00 96.62 106 GLU A O 1
ATOM 842 N N . PHE A 1 107 ? -5.125 0.199 5.236 1.00 97.06 107 PHE A N 1
ATOM 843 C CA . PHE A 1 107 ? -3.903 -0.036 4.468 1.00 97.06 107 PHE A CA 1
ATOM 844 C C . PHE A 1 107 ? -2.871 -0.767 5.319 1.00 97.06 107 PHE A C 1
ATOM 846 O O . PHE A 1 107 ? -2.604 -0.370 6.454 1.00 97.06 107 PHE A O 1
ATOM 853 N N . GLY A 1 108 ? -2.247 -1.792 4.748 1.00 97.31 108 GLY A N 1
ATOM 854 C CA . GLY A 1 108 ? -1.108 -2.492 5.329 1.00 97.31 108 GLY A CA 1
ATOM 855 C C . GLY A 1 108 ? -0.073 -2.812 4.258 1.00 97.31 108 GLY A C 1
ATOM 856 O O . GLY A 1 108 ? -0.398 -2.939 3.082 1.00 97.31 108 GLY A O 1
ATOM 857 N N . VAL A 1 109 ? 1.190 -2.902 4.657 1.00 97.25 109 VAL A N 1
ATOM 858 C CA . VAL A 1 109 ? 2.268 -3.334 3.761 1.00 97.25 109 VAL A CA 1
ATOM 859 C C . VAL A 1 109 ? 2.441 -4.839 3.899 1.00 97.25 109 VAL A C 1
ATOM 861 O O . VAL A 1 109 ? 2.502 -5.323 5.023 1.00 97.25 109 VAL A O 1
ATOM 864 N N . SER A 1 110 ? 2.540 -5.576 2.796 1.00 96.06 110 SER A N 1
ATOM 865 C CA . SER A 1 110 ? 2.760 -7.028 2.820 1.00 96.06 110 SER A CA 1
ATOM 866 C C . SER A 1 110 ? 3.954 -7.415 3.710 1.00 96.06 110 SER A C 1
ATOM 868 O O . SER A 1 110 ? 4.912 -6.653 3.872 1.00 96.06 110 SER A O 1
ATOM 870 N N . VAL A 1 111 ? 3.854 -8.549 4.406 1.00 95.62 111 VAL A N 1
ATOM 871 C CA . VAL A 1 111 ? 4.693 -8.871 5.572 1.00 95.62 111 VAL A CA 1
ATOM 872 C C . VAL A 1 111 ? 6.180 -8.900 5.236 1.00 95.62 111 VAL A C 1
ATOM 874 O O . VAL A 1 111 ? 6.968 -8.405 6.045 1.00 95.62 111 VAL A O 1
ATOM 877 N N . PHE A 1 112 ? 6.582 -9.442 4.085 1.00 92.88 112 PHE A N 1
ATOM 878 C CA . PHE A 1 112 ? 7.998 -9.469 3.716 1.00 92.88 112 PHE A CA 1
ATOM 879 C C . PHE A 1 112 ? 8.487 -8.095 3.269 1.00 92.88 112 PHE A C 1
ATOM 881 O O . PHE A 1 112 ? 9.567 -7.658 3.674 1.00 92.88 112 PHE A O 1
ATOM 888 N N . HIS A 1 113 ? 7.650 -7.368 2.537 1.00 94.31 113 HIS A N 1
ATOM 889 C CA . HIS A 1 113 ? 7.957 -6.024 2.055 1.00 94.31 113 HIS A CA 1
ATOM 890 C C . HIS A 1 113 ? 8.046 -4.987 3.170 1.00 94.31 113 HIS A C 1
ATOM 892 O O . HIS A 1 113 ? 8.819 -4.037 3.062 1.00 94.31 113 HIS A O 1
ATOM 898 N N . ALA A 1 114 ? 7.329 -5.179 4.282 1.00 95.44 114 ALA A N 1
ATOM 899 C CA . ALA A 1 114 ? 7.335 -4.259 5.417 1.00 95.44 114 ALA A CA 1
ATOM 900 C C . ALA A 1 114 ? 8.757 -3.981 5.930 1.00 95.44 114 ALA A C 1
ATOM 902 O O . ALA A 1 114 ? 9.073 -2.838 6.260 1.00 95.44 114 ALA A O 1
ATOM 903 N N . TYR A 1 115 ? 9.643 -4.979 5.924 1.00 93.38 115 TYR A N 1
ATOM 904 C CA . TYR A 1 115 ? 11.032 -4.821 6.365 1.00 93.38 115 TYR A CA 1
ATOM 905 C C . TYR A 1 115 ? 11.872 -3.899 5.469 1.00 93.38 115 TYR A C 1
ATOM 907 O O . TYR A 1 115 ? 12.864 -3.349 5.946 1.00 93.38 115 TYR A O 1
ATOM 915 N N . GLY A 1 116 ? 11.461 -3.675 4.217 1.00 92.81 116 GLY A N 1
A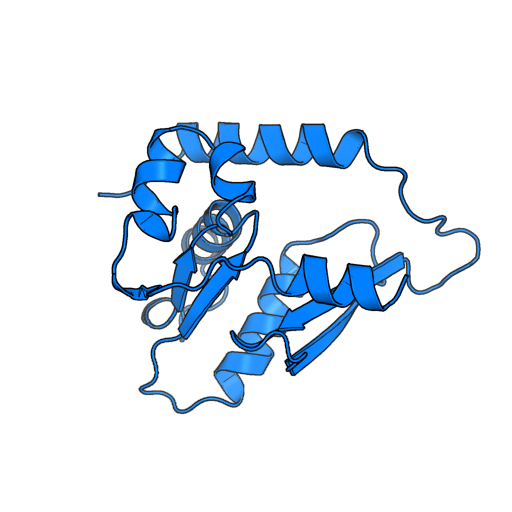TOM 916 C CA . GLY A 1 116 ? 12.067 -2.691 3.314 1.00 92.81 116 GLY A CA 1
ATOM 917 C C . GLY A 1 116 ? 11.695 -1.238 3.636 1.00 92.81 116 GLY A C 1
ATOM 918 O O . GLY A 1 116 ? 12.318 -0.310 3.125 1.00 92.81 116 GLY A O 1
ATOM 919 N N . HIS A 1 117 ? 10.706 -1.008 4.506 1.00 95.56 117 HIS A N 1
ATOM 920 C CA . HIS A 1 117 ? 10.296 0.335 4.918 1.00 95.56 117 HIS A CA 1
ATOM 921 C C . HIS A 1 117 ? 11.037 0.815 6.166 1.00 95.56 117 HIS A C 1
ATOM 923 O O . HIS A 1 117 ? 11.544 0.037 6.970 1.00 95.56 117 HIS A O 1
ATOM 929 N N . GLN A 1 118 ? 11.011 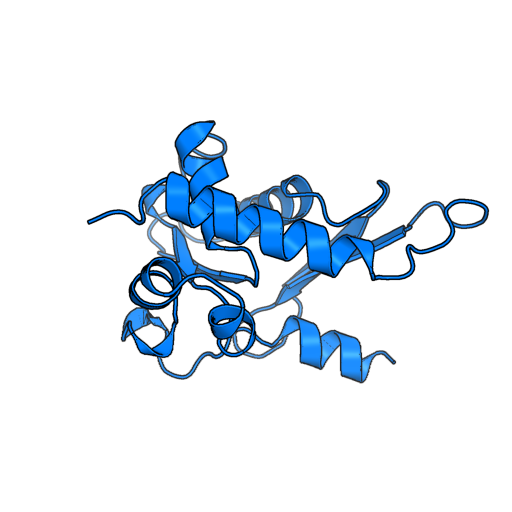2.127 6.398 1.00 96.31 118 GLN A N 1
ATOM 930 C CA . GLN A 1 118 ? 11.523 2.732 7.627 1.00 96.31 118 GLN A CA 1
ATOM 931 C C . GLN A 1 118 ? 10.796 2.227 8.881 1.00 96.31 118 GLN A C 1
ATOM 933 O O . GLN A 1 118 ? 9.592 1.972 8.858 1.00 96.31 118 GLN A O 1
ATOM 938 N N . TRP A 1 119 ? 11.507 2.185 10.012 1.00 95.25 119 TRP A N 1
ATOM 939 C CA . TRP A 1 119 ? 11.001 1.671 11.293 1.00 95.25 119 TRP A CA 1
ATOM 940 C C . TRP A 1 119 ? 9.619 2.222 11.687 1.00 95.25 119 TRP A C 1
ATOM 942 O O . TRP A 1 119 ? 8.713 1.465 12.024 1.00 95.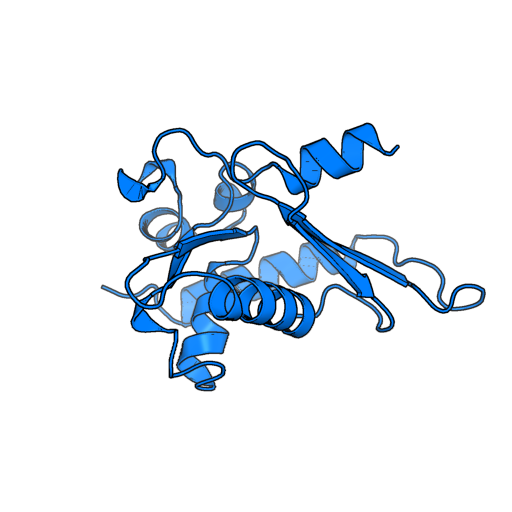25 119 TRP A O 1
ATOM 952 N N . THR A 1 120 ? 9.409 3.537 11.589 1.00 95.75 120 THR A N 1
ATOM 953 C CA . THR A 1 120 ? 8.114 4.150 11.932 1.00 95.75 120 THR A CA 1
ATOM 954 C C . THR A 1 120 ? 6.992 3.723 10.980 1.00 95.75 120 THR A C 1
ATOM 956 O O . THR A 1 120 ? 5.849 3.586 11.409 1.00 95.75 120 THR A O 1
ATOM 959 N N . CYS A 1 121 ? 7.304 3.483 9.701 1.00 96.38 121 CYS A N 1
ATOM 960 C CA . CYS A 1 121 ? 6.350 2.922 8.745 1.00 96.38 121 CYS A CA 1
ATOM 961 C C . CYS A 1 121 ? 5.992 1.481 9.130 1.00 96.38 121 CYS A C 1
ATOM 963 O O . CYS A 1 121 ? 4.811 1.149 9.174 1.00 96.38 121 CYS A O 1
ATOM 965 N N . GLN A 1 122 ? 6.980 0.663 9.512 1.00 96.00 122 GLN A N 1
ATOM 966 C CA . GLN A 1 122 ? 6.747 -0.702 9.995 1.00 96.00 122 GLN A CA 1
ATOM 967 C C . GLN A 1 122 ? 5.826 -0.726 11.217 1.00 96.00 122 GLN A C 1
ATOM 969 O O . GLN A 1 122 ? 4.884 -1.506 11.266 1.00 96.00 122 GLN A O 1
ATOM 974 N N . LEU A 1 123 ? 6.033 0.156 12.195 1.00 95.19 123 LEU A N 1
ATOM 975 C CA . LEU A 1 123 ? 5.166 0.203 13.377 1.00 95.19 123 LEU A CA 1
ATOM 976 C C . LEU A 1 123 ? 3.693 0.483 13.047 1.00 95.19 123 LEU A C 1
ATOM 978 O O . LEU A 1 123 ? 2.822 0.048 13.795 1.00 95.19 123 LEU A O 1
ATOM 982 N N . TRP A 1 124 ? 3.424 1.203 11.955 1.00 95.50 124 TRP A N 1
ATOM 983 C CA . TRP A 1 124 ? 2.075 1.622 11.580 1.00 95.50 124 TRP A CA 1
ATOM 984 C C . TRP A 1 124 ? 1.410 0.703 10.551 1.00 95.50 124 TRP A C 1
ATOM 986 O O . TRP A 1 124 ? 0.234 0.381 10.686 1.00 95.50 124 TRP A O 1
ATOM 996 N N . TYR A 1 125 ? 2.150 0.290 9.522 1.00 96.69 125 TYR A N 1
ATOM 997 C CA . TYR A 1 125 ? 1.611 -0.437 8.373 1.00 96.69 125 TYR A CA 1
ATOM 998 C C . TYR A 1 125 ? 1.911 -1.937 8.389 1.00 96.69 125 TYR A C 1
ATOM 1000 O O . TYR A 1 125 ? 1.375 -2.653 7.548 1.00 96.69 125 TYR A O 1
ATOM 1008 N N . HIS A 1 126 ? 2.747 -2.444 9.302 1.00 96.44 126 HIS A N 1
ATOM 1009 C CA . HIS A 1 126 ? 3.072 -3.869 9.322 1.00 96.44 126 HIS A CA 1
ATOM 1010 C C . HIS A 1 126 ? 1.871 -4.701 9.824 1.00 96.44 126 HIS A C 1
ATOM 1012 O O . HIS A 1 126 ? 1.414 -4.493 10.952 1.00 96.44 126 HIS A O 1
ATOM 1018 N N . PRO A 1 127 ? 1.406 -5.715 9.067 1.00 95.69 127 PRO A N 1
ATOM 1019 C CA . PRO A 1 127 ? 0.201 -6.475 9.396 1.00 95.69 127 PRO A CA 1
ATOM 1020 C C . PRO A 1 127 ? 0.271 -7.171 10.753 1.00 95.69 127 PRO A C 1
ATOM 1022 O O . PRO A 1 127 ? -0.698 -7.187 11.499 1.00 95.69 127 PRO A O 1
ATOM 1025 N N . ARG A 1 128 ? 1.457 -7.646 11.152 1.00 95.44 128 ARG A N 1
ATOM 1026 C CA . ARG A 1 128 ? 1.700 -8.291 12.453 1.00 95.44 128 ARG A CA 1
ATOM 1027 C C . ARG A 1 128 ? 1.589 -7.342 13.656 1.00 95.44 128 ARG A C 1
ATOM 1029 O O . ARG A 1 128 ? 1.696 -7.797 14.791 1.00 95.44 128 ARG A O 1
ATOM 1036 N N . LYS A 1 129 ? 1.411 -6.037 13.434 1.00 94.25 129 LYS A N 1
ATOM 1037 C CA . LYS A 1 129 ? 1.181 -5.026 14.480 1.00 94.25 129 LYS A CA 1
ATOM 1038 C C . LYS A 1 129 ? -0.297 -4.652 14.633 1.00 94.25 129 LYS A C 1
ATOM 1040 O O . LYS A 1 129 ? -0.612 -3.809 15.466 1.00 94.25 129 LYS A O 1
ATOM 1045 N N . SER A 1 130 ? -1.194 -5.267 13.860 1.00 93.06 130 SER A N 1
ATOM 1046 C CA . SER A 1 130 ? -2.630 -4.997 13.899 1.00 93.06 130 SER A CA 1
ATOM 1047 C C . SER A 1 130 ? -3.432 -6.294 13.793 1.00 93.06 130 SER A C 1
ATOM 1049 O O . SER A 1 130 ? -3.288 -7.058 12.843 1.00 93.06 130 SER A O 1
ATOM 1051 N N . GLU A 1 131 ? -4.335 -6.519 14.747 1.00 94.00 131 GLU A N 1
ATOM 1052 C CA . GLU A 1 131 ? -5.206 -7.703 14.772 1.00 94.00 131 GLU A CA 1
ATOM 1053 C C . GLU A 1 131 ? -6.177 -7.753 13.581 1.00 94.00 131 GLU A C 1
ATOM 1055 O O . GLU A 1 131 ? -6.632 -8.834 13.211 1.00 94.00 131 GLU A O 1
ATOM 1060 N N . LYS A 1 132 ? -6.442 -6.608 12.926 1.00 93.12 132 LYS A N 1
ATOM 1061 C CA . LYS A 1 132 ? -7.356 -6.502 11.772 1.00 93.12 132 LYS A CA 1
ATOM 1062 C C . LYS A 1 132 ? -6.967 -7.415 10.604 1.00 93.12 132 LYS A C 1
ATOM 1064 O O . LYS A 1 132 ? -7.826 -7.782 9.812 1.00 93.12 132 LYS A O 1
ATOM 1069 N N . TRP A 1 133 ? -5.685 -7.757 10.485 1.00 94.88 133 TRP A N 1
ATOM 1070 C CA . TRP A 1 133 ? -5.156 -8.542 9.367 1.00 94.88 133 TRP A CA 1
ATOM 1071 C C . TRP A 1 133 ? -5.175 -10.053 9.618 1.00 94.88 133 TRP A C 1
ATOM 1073 O O . TRP A 1 133 ? -4.968 -10.835 8.687 1.00 94.88 133 TRP A O 1
ATOM 1083 N N . GLY A 1 134 ? -5.414 -10.480 10.863 1.00 93.44 134 GLY A N 1
ATOM 1084 C CA . GLY A 1 134 ? -5.331 -11.885 11.250 1.00 93.44 134 GLY A CA 1
ATOM 1085 C C . GLY A 1 134 ? -3.977 -12.501 10.880 1.00 93.44 134 GLY A C 1
ATOM 1086 O O . GLY A 1 134 ? -2.920 -12.016 11.288 1.00 93.44 134 GLY A O 1
ATOM 1087 N N . LEU A 1 135 ? -4.009 -13.586 10.102 1.00 92.31 135 LEU A N 1
ATOM 1088 C CA . LEU A 1 135 ? -2.808 -14.272 9.611 1.00 92.31 135 LEU A CA 1
ATOM 1089 C C . LEU A 1 135 ? -2.425 -13.911 8.171 1.00 92.31 135 LEU A C 1
ATOM 1091 O O . LEU A 1 135 ? -1.453 -14.475 7.673 1.00 92.31 135 LEU A O 1
ATOM 1095 N N . SER A 1 136 ? -3.135 -12.971 7.544 1.00 94.44 136 SER A N 1
ATOM 1096 C CA . SER A 1 136 ? -2.866 -12.531 6.174 1.00 94.44 136 SER A CA 1
ATOM 1097 C C . SER A 1 136 ? -1.463 -11.940 6.070 1.00 94.44 136 SER A C 1
ATOM 1099 O O . SER A 1 136 ? -1.088 -11.073 6.865 1.00 94.44 136 SER A O 1
ATOM 1101 N N . ASP A 1 137 ? -0.688 -12.401 5.092 1.00 94.56 137 ASP A N 1
ATOM 1102 C CA . ASP A 1 137 ? 0.653 -11.878 4.828 1.00 94.56 137 ASP A CA 1
ATOM 1103 C C . ASP A 1 137 ? 0.703 -10.884 3.668 1.00 94.56 137 ASP A C 1
ATOM 1105 O O . ASP A 1 137 ? 1.571 -10.019 3.679 1.00 94.56 137 ASP A O 1
ATOM 1109 N N . GLY A 1 138 ? -0.261 -10.927 2.747 1.00 95.25 138 GLY A N 1
ATOM 1110 C CA . GLY A 1 138 ? -0.331 -9.999 1.617 1.00 95.25 138 GLY A CA 1
ATOM 1111 C C . GLY A 1 138 ? 0.552 -10.388 0.433 1.00 95.25 138 GLY A C 1
ATOM 1112 O O . GLY A 1 138 ? 0.712 -9.579 -0.468 1.00 95.25 138 GLY A O 1
ATOM 1113 N N . GLU A 1 139 ? 1.085 -11.610 0.416 1.00 95.12 139 GLU A N 1
ATOM 1114 C CA . GLU A 1 139 ? 2.053 -12.084 -0.592 1.00 95.12 139 GLU A CA 1
ATOM 1115 C C . GLU A 1 139 ? 1.376 -12.886 -1.727 1.00 95.12 139 GLU A C 1
ATOM 1117 O O . GLU A 1 139 ? 1.975 -13.755 -2.369 1.00 95.12 139 GLU A O 1
ATOM 1122 N N . GLY A 1 140 ? 0.068 -12.685 -1.915 1.00 94.94 140 GLY A N 1
ATOM 1123 C CA . GLY A 1 140 ? -0.730 -13.474 -2.854 1.00 94.94 140 GLY A CA 1
ATOM 1124 C C . GLY A 1 140 ? -0.343 -13.230 -4.309 1.00 94.94 140 GLY A C 1
ATOM 1125 O O . GLY A 1 140 ? -0.292 -14.172 -5.100 1.00 94.94 140 GLY A O 1
ATOM 1126 N N . CYS A 1 141 ? -0.019 -11.981 -4.662 1.00 94.38 141 CYS A N 1
ATOM 1127 C CA . CYS A 1 141 ? 0.434 -11.627 -6.006 1.00 94.38 141 CYS A CA 1
ATOM 1128 C C . CYS A 1 141 ? 1.727 -12.370 -6.362 1.00 94.38 141 CYS A C 1
ATOM 1130 O O . CYS A 1 141 ? 1.830 -12.946 -7.439 1.00 94.38 141 CYS A O 1
ATOM 1132 N N . GLU A 1 142 ? 2.692 -12.416 -5.449 1.00 92.56 142 GLU A N 1
ATOM 1133 C CA . GLU A 1 142 ? 3.981 -13.082 -5.614 1.00 92.56 142 GLU A CA 1
ATOM 1134 C C . GLU A 1 142 ? 3.805 -14.580 -5.864 1.00 92.56 142 GLU A C 1
ATOM 1136 O O . GLU A 1 142 ? 4.435 -15.130 -6.772 1.00 92.56 142 GLU A O 1
ATOM 1141 N N . ARG A 1 143 ? 2.917 -15.238 -5.102 1.00 94.44 143 ARG A N 1
ATOM 1142 C CA . ARG A 1 143 ? 2.586 -16.658 -5.312 1.00 94.44 143 ARG A CA 1
ATOM 1143 C C . ARG A 1 143 ? 1.936 -16.880 -6.666 1.00 94.44 143 ARG A C 1
ATOM 1145 O O . ARG A 1 143 ? 2.412 -17.711 -7.433 1.00 94.44 143 ARG A O 1
ATOM 1152 N N . PHE A 1 144 ? 0.908 -16.099 -6.980 1.00 94.88 144 PHE A N 1
ATOM 1153 C CA . PHE A 1 144 ? 0.189 -16.197 -8.244 1.00 94.88 144 PHE A CA 1
ATOM 1154 C C . PHE A 1 144 ? 1.116 -16.021 -9.449 1.00 94.88 144 PHE A C 1
ATOM 1156 O O . PHE A 1 144 ? 1.100 -16.830 -10.374 1.00 94.88 144 PHE A O 1
ATOM 1163 N N . TRP A 1 145 ? 1.996 -15.020 -9.421 1.00 91.88 145 TRP A N 1
ATOM 1164 C CA . TRP A 1 145 ? 2.975 -14.828 -10.487 1.00 91.88 145 TRP A CA 1
ATOM 1165 C C . TRP A 1 145 ? 4.026 -15.933 -10.534 1.00 91.88 145 TRP A C 1
ATOM 1167 O O . TRP A 1 145 ? 4.495 -16.263 -11.620 1.00 91.88 145 TRP A O 1
ATOM 1177 N N . SER A 1 146 ? 4.401 -16.518 -9.393 1.00 90.56 146 SER A N 1
ATOM 1178 C CA . SER A 1 146 ? 5.314 -17.661 -9.361 1.00 90.56 146 SER A CA 1
ATOM 1179 C C . SER A 1 146 ? 4.703 -18.922 -9.972 1.00 90.56 146 SER A C 1
ATOM 1181 O O . SER A 1 146 ? 5.446 -19.712 -10.546 1.00 90.56 146 SER A O 1
ATOM 1183 N N . GLU A 1 147 ? 3.392 -19.130 -9.849 1.00 91.12 147 GLU A N 1
ATOM 1184 C CA . GLU A 1 147 ? 2.685 -20.273 -10.447 1.00 91.12 147 GLU A CA 1
ATOM 1185 C C . GLU A 1 147 ? 2.519 -20.145 -11.967 1.00 91.12 147 GLU A C 1
ATOM 1187 O O . GLU A 1 147 ? 2.386 -21.151 -12.661 1.00 91.12 147 GLU A O 1
ATOM 1192 N N . LEU A 1 148 ? 2.545 -18.917 -12.490 1.00 85.06 148 LEU A N 1
ATOM 1193 C CA . LEU A 1 148 ? 2.440 -18.622 -13.922 1.00 85.06 148 LEU A CA 1
ATOM 1194 C C . LEU A 1 148 ? 3.794 -18.597 -14.657 1.00 85.06 148 LEU A C 1
ATOM 1196 O O . LEU A 1 148 ? 3.820 -18.286 -15.850 1.00 85.06 148 LEU A O 1
ATOM 1200 N N . ARG A 1 149 ? 4.904 -18.879 -13.963 1.00 69.06 149 ARG A N 1
ATOM 1201 C CA . ARG A 1 149 ? 6.260 -18.904 -14.537 1.00 69.06 149 ARG A CA 1
ATOM 1202 C C . ARG A 1 149 ? 6.628 -20.232 -15.185 1.00 69.06 149 ARG A C 1
ATOM 1204 O O . ARG A 1 149 ? 6.240 -21.295 -14.656 1.00 69.06 149 ARG A O 1
#

Organism: NCBI:txid1448309